Protein AF-A0A0H2S2Y2-F1 (afdb_monomer)

Radius of gyration: 30.61 Å; Cα contacts (8 Å, |Δi|>4): 55; chains: 1; bounding box: 82×31×84 Å

pLDDT: mean 80.66, std 17.85, range [40.97, 98.0]

Solvent-accessible surface area (backbone atoms only — not comparable to full-atom values): 7021 Å² total; per-residue (Å²): 139,87,83,83,83,81,82,78,77,80,80,86,74,79,80,73,78,79,81,69,74,90,51,72,77,75,50,57,60,69,58,49,40,52,58,51,30,70,28,67,33,68,67,57,39,52,51,50,37,71,71,38,70,56,42,36,55,33,41,70,78,44,41,71,63,34,53,50,42,14,48,52,47,34,50,50,54,52,49,52,52,52,50,54,53,51,52,51,53,53,50,53,54,49,52,41,64,75,65,70,56,88,70,54,69,67,59,56,53,51,63,67,64,74,77,118

Secondary structure (DSSP, 8-state):
-----------------------GGGS-HHHHHHHHHT-SSHHHHHHHHHH-HHHHHHHHHHHHHHHHHHHHHHHHHHHHHHHHHHHHHHHHHHHHHHTT----HHHHHHHHHS--

Mean predicted aligned error: 14.03 Å

Organism: NCBI:txid27342

Sequence (116 aa):
MSTQTGSKKLSTYEHLPMLTTPTFEGLPIDIRDLVLRLLPNYDSLKAAVLSCKAFHEAYKSRRRSIEMEVFCTQMGSYLQFHMRRTSLMREQLRSLRETGRDVETSDLLRMMSWSI

Structure (mmCIF, N/CA/C/O backbone):
data_AF-A0A0H2S2Y2-F1
#
_entry.id   AF-A0A0H2S2Y2-F1
#
loop_
_atom_site.group_PDB
_atom_site.id
_atom_site.type_symbol
_atom_site.label_atom_id
_atom_site.label_alt_id
_atom_site.label_comp_id
_atom_site.label_asym_id
_atom_site.label_entity_id
_atom_site.label_seq_id
_atom_site.pdbx_PDB_ins_code
_atom_site.Cartn_x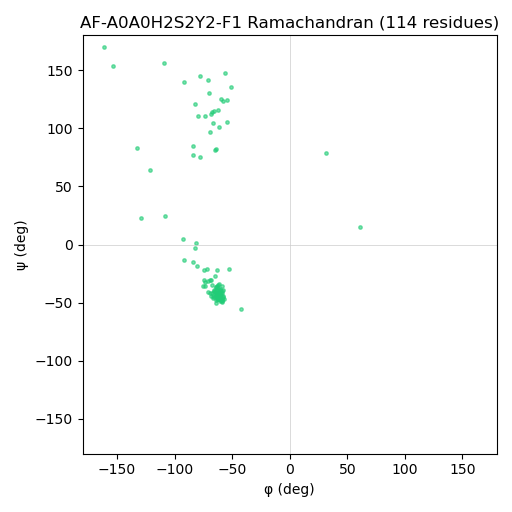
_atom_site.Cartn_y
_atom_site.Cartn_z
_atom_site.occupancy
_atom_site.B_iso_or_equiv
_atom_site.auth_seq_id
_atom_site.auth_comp_id
_atom_site.auth_asym_id
_atom_site.auth_atom_id
_atom_site.pdbx_PDB_model_num
ATOM 1 N N . MET A 1 1 ? -63.974 -15.522 43.155 1.00 40.97 1 MET A N 1
ATOM 2 C CA . MET A 1 1 ? -63.316 -16.549 42.321 1.00 40.97 1 MET A CA 1
ATOM 3 C C . MET A 1 1 ? -63.232 -16.011 40.908 1.00 40.97 1 MET A C 1
ATOM 5 O O . MET A 1 1 ? -64.252 -15.613 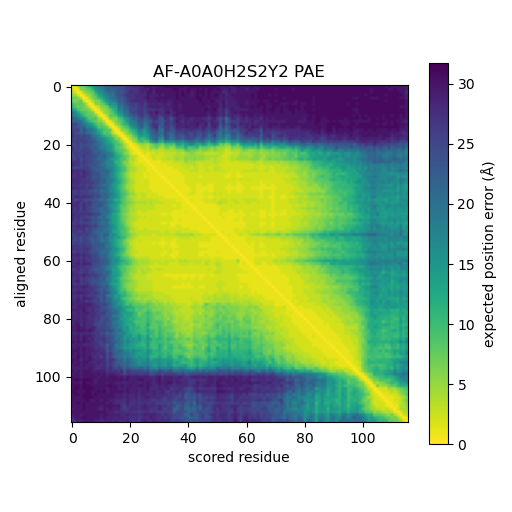40.365 1.00 40.97 1 MET A O 1
ATOM 9 N N . SER A 1 2 ? -62.011 -15.897 40.393 1.00 42.03 2 SER A N 1
ATOM 10 C CA . SER A 1 2 ? -61.672 -15.276 39.112 1.00 42.03 2 SER A CA 1
ATOM 11 C C . SER A 1 2 ? -61.659 -16.307 37.988 1.00 42.03 2 SER A C 1
ATOM 13 O O . SER A 1 2 ? -61.090 -17.381 38.163 1.00 42.03 2 SER A O 1
ATOM 15 N N . THR A 1 3 ? -62.173 -15.951 36.813 1.00 42.75 3 THR A N 1
ATOM 16 C CA . THR A 1 3 ? -61.912 -16.667 35.556 1.00 42.75 3 THR A CA 1
ATOM 17 C C . THR A 1 3 ? -61.560 -15.656 34.465 1.00 42.75 3 THR A C 1
ATOM 19 O O . THR A 1 3 ? -62.396 -15.230 33.677 1.00 42.75 3 THR A O 1
ATOM 22 N N . GLN A 1 4 ? -60.287 -15.247 34.427 1.00 45.88 4 GLN A N 1
ATOM 23 C CA . GLN A 1 4 ? -59.696 -14.631 33.237 1.00 45.88 4 GLN A CA 1
ATOM 24 C C . GLN A 1 4 ? -59.322 -15.749 32.261 1.00 45.88 4 GLN A C 1
ATOM 26 O O . GLN A 1 4 ? -58.403 -16.530 32.507 1.00 45.88 4 GLN A O 1
ATOM 31 N N . THR A 1 5 ? -60.046 -15.834 31.149 1.00 47.91 5 THR A N 1
ATOM 32 C CA . THR A 1 5 ? -59.674 -16.655 29.998 1.00 47.91 5 THR A CA 1
ATOM 33 C C . THR A 1 5 ? -58.438 -16.056 29.341 1.00 47.91 5 THR A C 1
ATOM 35 O O . THR A 1 5 ? -58.472 -14.952 28.795 1.00 47.91 5 THR A O 1
ATOM 38 N N . GLY A 1 6 ? -57.332 -16.788 29.431 1.00 50.62 6 GLY A N 1
ATOM 39 C CA . GLY A 1 6 ? -56.066 -16.431 28.819 1.00 50.62 6 GLY A CA 1
ATOM 40 C C . GLY A 1 6 ? -56.134 -16.491 27.297 1.00 50.62 6 GLY A C 1
ATOM 41 O O . GLY A 1 6 ? -56.199 -17.570 26.715 1.00 50.62 6 GLY A O 1
ATOM 42 N N . SER A 1 7 ? -56.005 -15.334 26.656 1.00 48.16 7 SER A N 1
ATOM 43 C CA . SER A 1 7 ? -55.567 -15.242 25.264 1.00 48.16 7 SER A CA 1
ATOM 44 C C . SER A 1 7 ? -54.042 -15.262 25.234 1.00 48.16 7 SER A C 1
ATOM 46 O O . SER A 1 7 ? -53.382 -14.224 25.213 1.00 48.16 7 SER A O 1
ATOM 48 N N . LYS A 1 8 ? -53.469 -16.469 25.256 1.00 50.84 8 LYS A N 1
ATOM 49 C CA . LYS A 1 8 ? -52.061 -16.689 24.912 1.00 50.84 8 LYS A CA 1
ATOM 50 C C . LYS A 1 8 ? -51.903 -16.442 23.410 1.00 50.84 8 LYS A C 1
ATOM 52 O O . LYS A 1 8 ? -52.172 -17.326 22.603 1.00 50.84 8 LYS A O 1
ATOM 57 N N . LYS A 1 9 ? -51.476 -15.237 23.024 1.00 52.97 9 LYS A N 1
ATOM 58 C CA . LYS A 1 9 ? -50.905 -15.016 21.691 1.00 52.97 9 LYS A CA 1
ATOM 59 C C . LYS A 1 9 ? -49.590 -15.794 21.624 1.00 52.97 9 LYS A C 1
ATOM 61 O O . LYS A 1 9 ? -48.603 -15.381 22.226 1.00 52.97 9 LYS A O 1
ATOM 66 N N . LEU A 1 10 ? -49.597 -16.931 20.925 1.00 49.75 10 LEU A N 1
ATOM 67 C CA . LEU A 1 10 ? -48.379 -17.599 20.471 1.00 49.75 10 LEU A CA 1
ATOM 68 C C . LEU A 1 10 ? -47.636 -16.638 19.534 1.00 49.75 10 LEU A C 1
ATOM 70 O O . LEU A 1 10 ? -48.005 -16.470 18.375 1.00 49.75 10 LEU A O 1
ATOM 74 N N . SER A 1 11 ? -46.605 -15.982 20.059 1.00 45.66 11 SER A N 1
ATOM 75 C CA . SER A 1 11 ? -45.593 -15.293 19.263 1.00 45.66 11 SER A CA 1
ATOM 76 C C . SER A 1 11 ? -44.547 -16.322 18.845 1.00 45.66 11 SER A C 1
ATOM 78 O O . SER A 1 11 ? -43.473 -16.406 19.435 1.00 45.66 11 SER A O 1
ATOM 80 N N . THR A 1 12 ? -44.885 -17.142 17.852 1.00 55.88 12 THR A N 1
ATOM 81 C CA . THR A 1 12 ? -43.946 -18.060 17.199 1.00 55.88 12 THR A CA 1
ATOM 82 C C . THR A 1 12 ? -43.076 -17.263 16.228 1.00 55.88 12 THR A C 1
ATOM 84 O O . THR A 1 12 ? -43.277 -17.289 15.021 1.00 55.88 12 THR A O 1
ATOM 87 N N . TYR A 1 13 ? -42.120 -16.520 16.777 1.00 55.88 13 TYR A N 1
ATOM 88 C CA . TYR A 1 13 ? -40.950 -16.035 16.046 1.00 55.88 13 TYR A CA 1
ATOM 89 C C . TYR A 1 13 ? -39.715 -16.581 16.762 1.00 55.88 13 TYR A C 1
ATOM 91 O O . TYR A 1 13 ? -38.933 -15.855 17.369 1.00 55.88 13 TYR A O 1
ATOM 99 N N . GLU A 1 14 ? -39.608 -17.907 16.751 1.00 53.34 14 GLU A N 1
ATOM 100 C CA . GLU A 1 14 ? -38.396 -18.633 17.110 1.00 53.34 14 GLU A CA 1
ATOM 101 C C . GLU A 1 14 ? -37.289 -18.247 16.117 1.00 53.34 14 GLU A C 1
ATOM 103 O O . GLU A 1 14 ? -37.404 -18.482 14.915 1.00 53.34 14 GLU A O 1
ATOM 108 N N . HIS A 1 15 ? -36.251 -17.598 16.644 1.00 58.34 15 HIS A N 1
ATOM 109 C CA . HIS A 1 15 ? -34.855 -17.675 16.214 1.00 58.34 15 HIS A CA 1
ATOM 110 C C . HIS A 1 15 ? -34.581 -17.937 14.721 1.00 58.34 15 HIS A C 1
ATOM 112 O O . HIS A 1 15 ? -34.116 -19.005 14.328 1.00 58.34 15 HIS A O 1
ATOM 118 N N . LEU A 1 16 ? -34.709 -16.899 13.894 1.00 57.78 16 LEU A N 1
ATOM 119 C CA . LEU A 1 16 ? -33.825 -16.798 12.733 1.00 57.78 16 LEU A CA 1
ATOM 120 C C . LEU A 1 16 ? -32.414 -16.479 13.257 1.00 57.78 16 LEU A C 1
ATOM 122 O O . LEU A 1 16 ? -32.285 -15.568 14.084 1.00 57.78 16 LEU A O 1
ATOM 126 N N . PRO A 1 17 ? -31.352 -17.194 12.838 1.00 59.69 17 PRO A N 1
ATOM 127 C CA . PRO A 1 17 ? -29.999 -16.804 13.201 1.00 59.69 17 PRO A CA 1
ATOM 128 C C . PRO A 1 17 ? -29.789 -15.380 12.688 1.00 59.69 17 PRO A C 1
ATOM 130 O O . PRO A 1 17 ? -29.990 -15.112 11.502 1.00 59.69 17 PRO A O 1
ATOM 133 N N . MET A 1 18 ? -29.434 -14.452 13.584 1.00 64.00 18 MET A N 1
ATOM 134 C CA . MET A 1 18 ? -28.958 -13.137 13.168 1.00 64.00 18 MET A CA 1
ATOM 135 C C . MET A 1 18 ? -27.787 -13.383 12.221 1.00 64.00 18 MET A C 1
ATOM 137 O O . MET A 1 18 ? -26.707 -13.777 12.657 1.00 64.00 18 MET A O 1
ATOM 141 N N . LEU A 1 19 ? -28.018 -13.179 10.925 1.00 59.19 19 LEU A N 1
ATOM 142 C CA . LEU A 1 19 ? -26.974 -13.018 9.926 1.00 59.19 19 LEU A CA 1
ATOM 143 C C . LEU A 1 19 ? -26.231 -11.739 10.301 1.00 59.19 19 LEU A C 1
ATOM 145 O O . LEU A 1 19 ? -26.538 -10.648 9.824 1.00 59.19 19 LEU A O 1
ATOM 149 N N . THR A 1 20 ? -25.303 -11.858 11.244 1.00 73.38 20 THR A N 1
ATOM 150 C CA . THR A 1 20 ? -24.362 -10.795 11.535 1.00 73.38 20 THR A CA 1
ATOM 151 C C . THR A 1 20 ? -23.503 -10.656 10.291 1.00 73.38 20 THR A C 1
ATOM 153 O O . THR A 1 20 ? -22.802 -11.580 9.877 1.00 73.38 20 THR A O 1
ATOM 156 N N . THR A 1 21 ? -23.617 -9.509 9.629 1.00 78.75 21 THR A N 1
ATOM 157 C CA . THR A 1 21 ? -22.715 -9.165 8.535 1.00 78.75 21 THR A CA 1
ATOM 158 C C . THR A 1 21 ? -21.287 -9.267 9.064 1.00 78.75 21 THR A C 1
ATOM 160 O O . THR A 1 21 ? -21.001 -8.638 10.088 1.00 78.75 21 THR A O 1
ATOM 163 N N . PRO A 1 22 ? -20.403 -10.057 8.432 1.00 81.75 22 PRO A N 1
ATOM 164 C CA . PRO A 1 22 ? -19.033 -10.194 8.898 1.00 81.75 22 PRO A CA 1
ATOM 165 C C . PRO A 1 22 ? -18.366 -8.818 8.890 1.00 81.75 22 PRO A C 1
ATOM 167 O O . PRO A 1 22 ? -18.377 -8.119 7.876 1.00 81.75 22 PRO A O 1
ATOM 170 N N . THR A 1 23 ? -17.817 -8.418 10.034 1.00 88.75 23 THR A N 1
ATOM 171 C CA . THR A 1 23 ? -17.141 -7.129 10.203 1.00 88.75 23 THR A CA 1
ATOM 172 C C . THR A 1 23 ? -15.639 -7.322 10.359 1.00 88.75 23 THR A C 1
ATOM 174 O O . THR A 1 23 ? -15.163 -8.374 10.798 1.00 88.75 23 THR A O 1
ATOM 177 N N . PHE A 1 24 ? -14.864 -6.285 10.039 1.00 89.94 24 PHE A N 1
ATOM 178 C CA . PHE A 1 24 ? -13.416 -6.313 10.241 1.00 89.94 24 PHE A CA 1
ATOM 179 C C . PHE A 1 24 ? -13.053 -6.407 11.730 1.00 89.94 24 PHE A C 1
ATOM 181 O O . PHE A 1 24 ? -12.033 -7.001 12.073 1.00 89.94 24 PHE A O 1
ATOM 188 N N . GLU A 1 25 ? -13.910 -5.908 12.624 1.00 91.31 25 GLU A N 1
ATOM 189 C CA . GLU A 1 25 ? -13.799 -6.011 14.083 1.00 91.31 25 GLU A CA 1
ATOM 190 C C . GLU A 1 25 ? -13.864 -7.457 14.600 1.00 91.31 25 GLU A C 1
ATOM 192 O O . GLU A 1 25 ? -13.360 -7.723 15.693 1.00 91.31 25 GLU A O 1
ATOM 197 N N . GLY A 1 26 ? -14.434 -8.385 13.826 1.00 89.19 26 GLY A N 1
ATOM 198 C CA . GLY A 1 26 ? -14.443 -9.814 14.145 1.00 89.19 26 GLY A CA 1
ATOM 199 C C . GLY A 1 26 ? -13.175 -10.560 13.718 1.00 89.19 26 GLY A C 1
ATOM 200 O O . GLY A 1 26 ? -12.940 -11.673 14.181 1.00 89.19 26 GLY A O 1
ATOM 2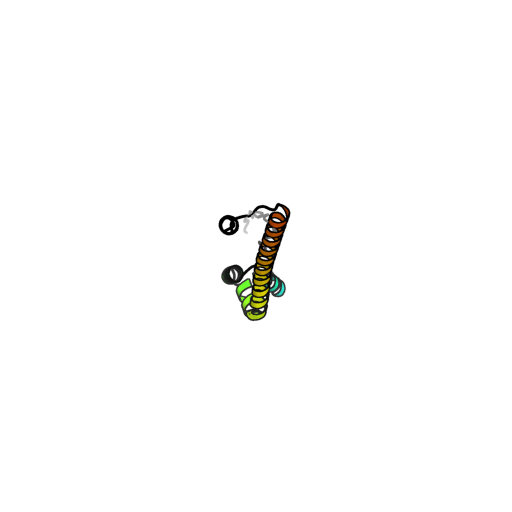01 N N . LEU A 1 27 ? -12.336 -9.972 12.856 1.00 92.19 27 LEU A N 1
ATOM 202 C CA . LEU A 1 27 ? -11.137 -10.646 12.347 1.00 92.19 27 LEU A CA 1
ATOM 203 C C . LEU A 1 27 ? -9.997 -10.645 13.376 1.00 92.19 27 LEU A C 1
ATOM 205 O O . LEU A 1 27 ? -9.815 -9.633 14.054 1.00 92.19 27 LEU A O 1
ATOM 209 N N . PRO A 1 28 ? -9.165 -11.698 13.451 1.00 94.06 28 PRO A N 1
ATOM 210 C CA . PRO A 1 28 ? -7.929 -11.668 14.229 1.00 94.06 28 PRO A CA 1
ATOM 211 C C . PRO A 1 28 ? -7.011 -10.521 13.793 1.00 94.06 28 PRO A C 1
ATOM 213 O O . PRO A 1 28 ? -6.964 -10.161 12.613 1.00 94.06 28 PRO A O 1
ATOM 216 N N . ILE A 1 29 ? -6.248 -9.965 14.737 1.00 92.94 29 ILE A N 1
ATOM 217 C CA . ILE A 1 29 ? -5.369 -8.818 14.468 1.00 92.94 29 ILE A CA 1
ATOM 218 C C . ILE A 1 29 ? -4.339 -9.115 13.370 1.00 92.94 29 ILE A C 1
ATOM 220 O O . ILE A 1 29 ? -4.072 -8.247 12.545 1.00 92.94 29 ILE A O 1
ATOM 224 N N . ASP A 1 30 ? -3.837 -10.349 13.299 1.00 93.56 30 ASP A N 1
ATOM 225 C CA . ASP A 1 30 ? -2.848 -10.759 12.298 1.00 93.56 30 ASP A CA 1
ATOM 226 C C . ASP A 1 30 ? -3.435 -10.796 10.879 1.00 93.56 30 ASP A C 1
ATOM 228 O O . ASP A 1 30 ? -2.745 -10.484 9.913 1.00 93.56 30 ASP A O 1
ATOM 232 N N . ILE A 1 31 ? -4.733 -11.093 10.742 1.00 95.38 31 ILE A N 1
ATOM 233 C CA . ILE A 1 31 ? -5.426 -11.031 9.448 1.00 95.38 31 ILE A CA 1
ATOM 234 C C . ILE A 1 31 ? -5.603 -9.577 9.014 1.00 95.38 31 ILE A C 1
ATOM 236 O O . ILE A 1 31 ? -5.386 -9.248 7.852 1.00 95.38 31 ILE A O 1
ATOM 240 N N . ARG A 1 32 ? -5.953 -8.681 9.945 1.00 95.62 32 ARG A N 1
ATOM 241 C CA . ARG A 1 32 ? -6.056 -7.242 9.648 1.00 95.62 32 ARG A CA 1
ATOM 242 C C . ARG A 1 32 ? -4.705 -6.655 9.242 1.00 95.62 32 ARG A C 1
ATOM 244 O O . ARG A 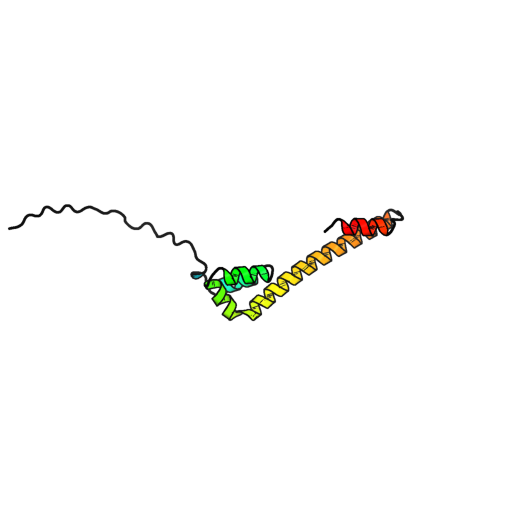1 32 ? -4.644 -5.876 8.300 1.00 95.62 32 ARG A O 1
ATOM 251 N N . ASP A 1 33 ? -3.640 -7.043 9.937 1.00 95.44 33 ASP A N 1
ATOM 252 C CA . ASP A 1 33 ? -2.262 -6.662 9.619 1.00 95.44 33 ASP A CA 1
ATOM 253 C C . ASP A 1 33 ? -1.853 -7.146 8.221 1.00 95.44 33 ASP A C 1
ATOM 255 O O . ASP A 1 33 ? -1.365 -6.353 7.417 1.00 95.44 33 ASP A O 1
ATOM 259 N N . LEU A 1 34 ? -2.144 -8.409 7.891 1.00 95.94 34 LEU A N 1
ATOM 260 C CA . LEU A 1 34 ? -1.902 -8.954 6.555 1.00 95.94 34 LEU A CA 1
ATOM 261 C C . LEU A 1 34 ? -2.645 -8.163 5.470 1.00 95.94 34 LEU A C 1
ATOM 263 O O . LEU A 1 34 ? -2.051 -7.816 4.453 1.00 95.94 34 LEU A O 1
ATOM 267 N N . VAL A 1 35 ? -3.920 -7.827 5.693 1.00 96.00 35 VAL A N 1
ATOM 268 C CA . VAL A 1 35 ? -4.700 -7.011 4.747 1.00 96.00 35 VAL A CA 1
ATOM 269 C C . VAL A 1 35 ? -4.033 -5.655 4.507 1.00 96.00 35 VAL A C 1
ATOM 271 O O . VAL A 1 35 ? -3.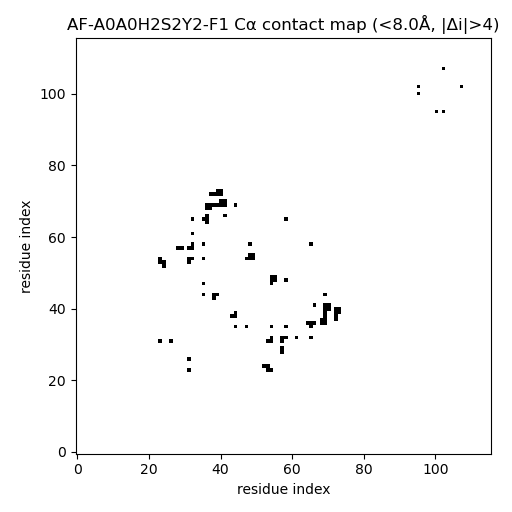921 -5.236 3.359 1.00 96.00 35 VAL A O 1
ATOM 274 N N . LEU A 1 36 ? -3.556 -4.984 5.560 1.00 97.19 36 LEU A N 1
ATOM 275 C CA . LEU A 1 36 ? -2.907 -3.675 5.438 1.00 97.19 36 LEU A CA 1
ATOM 276 C C . LEU A 1 36 ? -1.563 -3.739 4.701 1.00 97.19 36 LEU A C 1
ATOM 278 O O . LEU A 1 36 ? -1.231 -2.813 3.962 1.00 97.19 36 LEU A O 1
ATOM 282 N N . ARG A 1 37 ? -0.802 -4.821 4.880 1.00 96.69 37 ARG A N 1
ATOM 283 C CA . ARG A 1 37 ? 0.490 -5.045 4.210 1.00 96.69 37 ARG A CA 1
ATOM 284 C C . ARG A 1 37 ? 0.369 -5.294 2.709 1.00 96.69 37 ARG A C 1
ATOM 286 O O . ARG A 1 37 ? 1.262 -4.923 1.957 1.00 96.69 37 ARG A O 1
ATOM 293 N N . LEU A 1 38 ? -0.739 -5.892 2.276 1.00 95.62 38 LEU A N 1
ATOM 294 C CA . LEU A 1 38 ? -0.998 -6.222 0.870 1.00 95.62 38 LEU A CA 1
ATOM 295 C C . LEU A 1 38 ? -1.518 -5.034 0.045 1.00 95.62 38 LEU A C 1
ATOM 297 O O . LEU A 1 38 ? -1.817 -5.190 -1.140 1.00 95.62 38 LEU A O 1
ATOM 301 N N . LEU A 1 39 ? -1.658 -3.851 0.648 1.00 96.50 39 LEU A N 1
ATOM 302 C CA . LEU A 1 39 ? -2.147 -2.676 -0.061 1.00 96.50 39 LEU A CA 1
ATOM 303 C C . LEU A 1 39 ? -1.105 -2.161 -1.068 1.00 96.50 39 LEU A C 1
ATOM 305 O O . LEU A 1 39 ? 0.092 -2.147 -0.782 1.00 96.50 39 LEU A O 1
ATOM 309 N N . PRO A 1 40 ? -1.545 -1.706 -2.255 1.00 93.81 40 PRO A N 1
ATOM 310 C CA . PRO A 1 40 ? -0.642 -1.464 -3.382 1.00 93.81 40 PRO A CA 1
ATOM 311 C C . PRO A 1 40 ? 0.219 -0.204 -3.230 1.00 93.81 40 PRO A C 1
ATOM 313 O O . PRO A 1 40 ? 1.228 -0.055 -3.919 1.00 93.81 40 PRO A O 1
ATOM 316 N N . ASN A 1 41 ? -0.208 0.744 -2.397 1.00 94.81 41 ASN A N 1
ATOM 317 C CA . ASN A 1 41 ? 0.455 2.028 -2.215 1.00 94.81 41 ASN A CA 1
ATOM 318 C C . ASN A 1 41 ? 0.034 2.696 -0.902 1.00 94.81 41 ASN A C 1
ATOM 320 O O . ASN A 1 41 ? -0.924 2.290 -0.234 1.00 94.81 41 ASN A O 1
ATOM 324 N N . TYR A 1 42 ? 0.757 3.761 -0.563 1.00 95.06 42 TYR A N 1
ATOM 325 C CA . TYR A 1 42 ? 0.544 4.513 0.667 1.00 95.06 42 TYR A CA 1
ATOM 326 C C . TYR A 1 42 ? -0.844 5.170 0.759 1.00 95.06 42 TYR A C 1
ATOM 328 O O . TYR A 1 42 ? -1.429 5.221 1.840 1.00 95.06 42 TYR A O 1
ATOM 336 N N . ASP A 1 43 ? -1.410 5.627 -0.361 1.00 96.06 43 ASP A N 1
ATOM 337 C CA . ASP A 1 43 ? -2.731 6.268 -0.370 1.00 96.06 43 ASP A CA 1
ATOM 338 C C . ASP A 1 43 ? -3.845 5.277 -0.021 1.00 96.06 43 ASP A C 1
ATOM 340 O O . ASP A 1 43 ? -4.720 5.576 0.795 1.00 96.06 43 ASP A O 1
ATOM 344 N N . SER A 1 44 ? -3.763 4.061 -0.566 1.00 97.31 44 SER A N 1
ATOM 345 C CA . SER A 1 44 ? -4.682 2.963 -0.247 1.00 97.31 44 SER A CA 1
ATOM 346 C C . SER A 1 44 ? -4.565 2.557 1.220 1.00 97.31 44 SER A C 1
ATOM 348 O O . SER A 1 44 ? -5.580 2.359 1.887 1.00 97.31 44 SER A O 1
ATOM 350 N N . LEU A 1 45 ? -3.335 2.497 1.746 1.00 97.81 45 LEU A N 1
ATOM 351 C CA . LEU A 1 45 ? -3.080 2.257 3.167 1.00 97.81 45 LEU A CA 1
ATOM 352 C C . LEU A 1 45 ? -3.738 3.321 4.043 1.00 97.81 45 LEU A C 1
ATOM 354 O O . LEU A 1 45 ? -4.473 2.990 4.974 1.00 97.81 45 LEU A O 1
ATOM 358 N N . LYS A 1 46 ? -3.532 4.598 3.724 1.00 97.62 46 LYS A N 1
ATOM 359 C CA . LYS A 1 46 ? -4.125 5.708 4.471 1.00 97.62 46 LYS A CA 1
ATOM 360 C C . LYS A 1 46 ? -5.653 5.650 4.439 1.00 97.62 46 LYS A C 1
ATOM 362 O O . LYS A 1 46 ? -6.281 5.797 5.485 1.00 97.62 46 LYS A O 1
ATOM 367 N N . ALA A 1 47 ? -6.249 5.397 3.275 1.00 98.00 47 ALA A N 1
ATOM 368 C CA . ALA A 1 47 ? -7.695 5.252 3.139 1.00 98.00 47 ALA A CA 1
ATOM 369 C C . ALA A 1 47 ? -8.239 4.086 3.986 1.00 98.00 47 ALA A C 1
ATOM 371 O O . ALA A 1 47 ? -9.194 4.275 4.739 1.00 98.00 47 ALA A O 1
ATOM 372 N N . ALA A 1 48 ? -7.598 2.913 3.940 1.00 96.81 48 ALA A N 1
ATOM 373 C CA . ALA A 1 48 ? -7.997 1.749 4.731 1.00 96.81 48 ALA A CA 1
ATOM 374 C C . ALA A 1 48 ? -7.920 2.027 6.242 1.00 96.81 48 ALA A C 1
ATOM 376 O O . ALA A 1 48 ? -8.874 1.759 6.973 1.00 96.81 48 ALA A O 1
ATOM 377 N N . VAL A 1 49 ? -6.829 2.642 6.704 1.00 97.25 49 VAL A N 1
ATOM 378 C CA . VAL A 1 49 ? -6.621 3.003 8.118 1.00 97.25 49 VAL A CA 1
ATOM 379 C C . VAL A 1 49 ? -7.656 4.013 8.616 1.00 97.25 49 VAL A C 1
ATOM 381 O O . VAL A 1 49 ? -8.069 3.941 9.772 1.00 97.25 49 VAL A O 1
ATOM 384 N N . LEU A 1 50 ? -8.083 4.945 7.761 1.00 97.50 50 LEU A N 1
ATOM 385 C CA . LEU A 1 50 ? -9.106 5.940 8.096 1.00 97.50 50 LEU A CA 1
ATOM 386 C C . LEU A 1 50 ? -10.538 5.394 7.9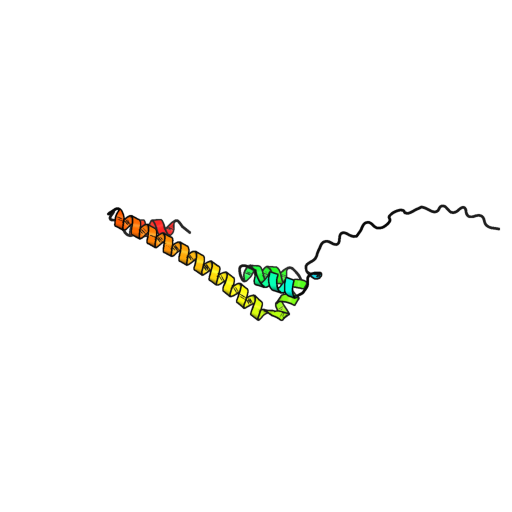88 1.00 97.50 50 LEU A C 1
ATOM 388 O O . LEU A 1 50 ? -11.449 5.981 8.566 1.00 97.50 50 LEU A O 1
ATOM 392 N N . SER A 1 51 ? -10.745 4.287 7.271 1.00 95.56 51 SER A N 1
ATOM 393 C CA . SER A 1 51 ? -12.081 3.739 7.015 1.00 95.56 51 SER A CA 1
ATOM 394 C C . SER A 1 51 ? -12.719 3.060 8.229 1.00 95.56 51 SER A C 1
ATOM 396 O O . SER A 1 51 ? -13.941 3.094 8.367 1.00 95.56 51 SER A O 1
ATOM 398 N N . CYS A 1 52 ? -11.930 2.438 9.116 1.00 93.75 52 CYS A N 1
ATOM 399 C CA . CYS A 1 52 ? -12.471 1.746 10.284 1.00 93.75 52 CYS A CA 1
ATOM 400 C C . CYS A 1 52 ? -11.488 1.670 11.460 1.00 93.75 52 CYS A C 1
ATOM 402 O O . CYS A 1 52 ? -10.262 1.647 11.310 1.00 93.75 52 CYS A O 1
ATOM 404 N N . LYS A 1 53 ? -12.051 1.564 12.669 1.00 95.44 53 LYS A N 1
ATOM 405 C CA . LYS A 1 53 ? -11.276 1.474 13.913 1.00 95.44 53 LYS A CA 1
ATOM 406 C C . LYS A 1 53 ? -10.435 0.196 13.971 1.00 95.44 53 LYS A C 1
ATOM 408 O O . LYS A 1 53 ? -9.310 0.228 14.464 1.00 95.44 53 LYS A O 1
ATOM 413 N N . ALA A 1 54 ? -10.953 -0.918 13.450 1.00 95.50 54 ALA A N 1
ATOM 414 C CA . ALA A 1 54 ? -10.254 -2.200 13.439 1.00 95.50 54 ALA A CA 1
ATOM 415 C C . ALA A 1 54 ? -8.905 -2.136 12.701 1.00 95.50 54 ALA A C 1
ATOM 417 O O . ALA A 1 54 ? -7.917 -2.685 13.197 1.00 95.50 54 ALA A O 1
ATOM 418 N N . PHE A 1 55 ? -8.854 -1.448 11.557 1.00 96.62 55 PHE A N 1
ATOM 419 C CA . PHE A 1 55 ? -7.615 -1.222 10.814 1.00 96.62 55 PHE A CA 1
ATOM 420 C C . PHE A 1 55 ? -6.727 -0.169 11.462 1.00 96.62 55 PHE A C 1
ATOM 422 O O . PHE A 1 55 ? -5.512 -0.350 11.472 1.00 96.62 55 PHE A O 1
ATOM 429 N N . HIS A 1 56 ? -7.300 0.874 12.063 1.00 97.25 56 HIS A N 1
ATOM 430 C CA . HIS A 1 56 ? -6.514 1.851 12.811 1.00 97.25 56 HIS A CA 1
ATOM 431 C C . HIS A 1 56 ? -5.698 1.209 13.945 1.00 97.25 56 HIS A C 1
ATOM 433 O O . HIS A 1 56 ? -4.498 1.462 14.060 1.00 97.25 56 HIS A O 1
ATOM 439 N N . GLU A 1 57 ? -6.315 0.343 14.753 1.00 96.00 57 GLU A N 1
ATOM 440 C CA . GLU A 1 57 ? -5.627 -0.338 15.861 1.00 96.00 57 GLU A CA 1
ATOM 441 C C . GLU A 1 57 ? -4.555 -1.320 15.363 1.00 96.00 57 GLU A C 1
ATOM 443 O O . GLU A 1 57 ? -3.424 -1.315 15.859 1.00 96.00 57 GLU A O 1
ATOM 448 N N . ALA A 1 58 ? -4.873 -2.120 14.337 1.00 96.06 58 ALA A N 1
ATOM 449 C CA . ALA A 1 58 ? -3.903 -3.027 13.721 1.00 96.06 58 ALA A CA 1
ATOM 450 C C . ALA A 1 58 ? -2.695 -2.247 13.173 1.00 96.06 58 ALA A C 1
ATOM 452 O O . ALA A 1 58 ? -1.548 -2.562 13.501 1.00 96.06 58 ALA A O 1
ATOM 453 N N . TYR A 1 59 ? -2.957 -1.161 12.442 1.00 97.12 59 TYR A N 1
ATOM 454 C CA . TYR A 1 59 ? -1.934 -0.270 11.907 1.00 97.12 59 TYR A CA 1
ATOM 455 C C . TYR A 1 59 ? -1.059 0.338 12.999 1.00 97.12 59 TYR A C 1
ATOM 457 O O . TYR A 1 59 ? 0.166 0.290 12.908 1.00 97.12 59 TYR A O 1
ATOM 465 N N . LYS A 1 60 ? -1.664 0.874 14.063 1.00 96.56 60 LYS A N 1
ATOM 466 C CA . LYS A 1 60 ? -0.934 1.507 15.167 1.00 96.56 60 LYS A CA 1
ATOM 467 C C . LYS A 1 60 ? 0.064 0.547 15.818 1.00 96.56 60 LYS A C 1
ATOM 469 O O . LYS A 1 60 ? 1.176 0.961 16.136 1.00 96.56 60 LYS A O 1
ATOM 474 N N . SER A 1 61 ? -0.307 -0.725 15.975 1.00 93.88 61 SER A N 1
ATOM 475 C CA . SER A 1 61 ? 0.544 -1.737 16.615 1.00 93.88 61 SER A CA 1
ATOM 476 C C . SER A 1 61 ? 1.765 -2.157 15.782 1.00 93.88 61 SER A C 1
ATOM 478 O O . SER A 1 61 ? 2.811 -2.473 16.346 1.00 93.88 61 SER A O 1
ATOM 480 N N . ARG A 1 62 ? 1.661 -2.142 14.444 1.00 94.25 62 ARG A N 1
ATOM 481 C CA . ARG A 1 62 ? 2.680 -2.685 13.520 1.00 94.25 62 ARG A CA 1
ATOM 482 C C . ARG A 1 62 ? 3.091 -1.705 12.415 1.00 94.25 62 ARG A C 1
ATOM 484 O O . ARG A 1 62 ? 3.636 -2.110 11.388 1.00 94.25 62 ARG A O 1
ATOM 491 N N . ARG A 1 63 ? 2.892 -0.404 12.649 1.00 96.06 63 ARG A N 1
ATOM 492 C CA . ARG A 1 63 ? 3.036 0.686 11.669 1.00 96.06 63 ARG A CA 1
ATOM 493 C C . ARG A 1 63 ? 4.265 0.560 10.774 1.00 96.06 63 ARG A C 1
ATOM 495 O O . ARG A 1 63 ? 4.130 0.522 9.560 1.00 96.06 63 ARG A O 1
ATOM 502 N N . ARG A 1 64 ? 5.456 0.457 11.371 1.00 96.69 64 ARG A N 1
ATOM 503 C CA . ARG A 1 64 ? 6.723 0.431 10.623 1.00 96.69 64 ARG A CA 1
ATOM 504 C C . ARG A 1 64 ? 6.826 -0.774 9.684 1.00 96.69 64 ARG A C 1
ATOM 506 O O . ARG A 1 64 ? 7.364 -0.638 8.593 1.00 96.69 64 ARG A O 1
ATOM 513 N N . SER A 1 65 ? 6.327 -1.938 10.105 1.00 96.44 65 SER A N 1
ATOM 514 C CA . SER A 1 65 ? 6.336 -3.150 9.277 1.00 96.44 65 SER A CA 1
ATOM 515 C C . SER A 1 65 ? 5.390 -3.001 8.090 1.00 96.44 65 SER A C 1
ATOM 517 O O . SER A 1 65 ? 5.768 -3.311 6.966 1.00 96.44 65 SER A O 1
ATOM 519 N N . ILE A 1 66 ? 4.187 -2.481 8.341 1.00 97.12 66 ILE A N 1
ATOM 520 C CA . ILE A 1 66 ? 3.165 -2.258 7.315 1.00 97.12 66 ILE A CA 1
ATOM 521 C C . ILE A 1 66 ? 3.647 -1.221 6.294 1.00 97.12 66 ILE A C 1
ATOM 523 O O . ILE A 1 66 ? 3.617 -1.483 5.097 1.00 97.12 66 ILE A O 1
ATOM 527 N N . GLU A 1 67 ? 4.140 -0.066 6.755 1.00 97.12 67 GLU A N 1
ATOM 528 C CA . GLU A 1 67 ? 4.656 0.993 5.876 1.00 97.12 67 GLU A CA 1
ATOM 529 C C . GLU A 1 67 ? 5.818 0.485 5.004 1.00 97.12 67 GLU A C 1
ATOM 531 O O . GLU A 1 67 ? 5.875 0.807 3.818 1.00 97.12 67 GLU A O 1
ATOM 536 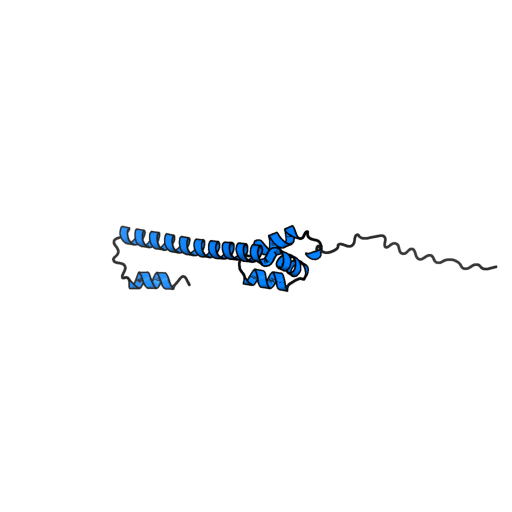N N . MET A 1 68 ? 6.716 -0.340 5.559 1.00 96.81 68 MET A N 1
ATOM 537 C CA . MET A 1 68 ? 7.835 -0.919 4.810 1.00 96.81 68 MET A CA 1
ATOM 538 C C . MET A 1 68 ? 7.368 -1.897 3.726 1.00 96.81 68 MET A C 1
ATOM 540 O O . MET A 1 68 ? 7.841 -1.822 2.594 1.00 96.81 68 MET A O 1
ATOM 544 N N . GLU A 1 69 ? 6.441 -2.804 4.038 1.00 96.62 69 GLU A N 1
ATOM 545 C CA . GLU A 1 69 ? 5.933 -3.763 3.046 1.00 96.62 69 GLU A CA 1
ATOM 546 C C . GLU A 1 69 ? 5.155 -3.077 1.919 1.00 96.62 69 GLU A C 1
ATOM 548 O O . GLU A 1 69 ? 5.367 -3.394 0.745 1.00 96.62 69 GLU A O 1
ATOM 553 N N . VAL A 1 70 ? 4.330 -2.081 2.249 1.00 96.56 70 VAL A N 1
ATOM 554 C CA . VAL A 1 70 ? 3.615 -1.280 1.245 1.00 96.56 70 VAL A CA 1
ATOM 555 C C . VAL A 1 70 ? 4.603 -0.506 0.369 1.00 96.56 70 VAL A C 1
ATOM 557 O O . VAL A 1 70 ? 4.457 -0.489 -0.854 1.00 96.56 70 VAL A O 1
ATOM 560 N N . PHE A 1 71 ? 5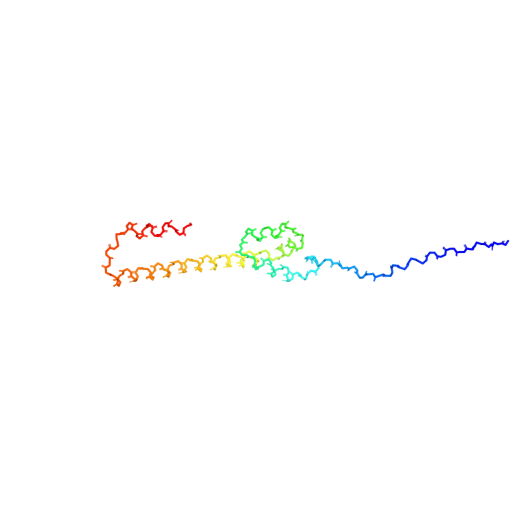.655 0.074 0.956 1.00 95.06 71 PHE A N 1
ATOM 561 C CA . PHE A 1 71 ? 6.715 0.739 0.194 1.00 95.06 71 PHE A CA 1
ATOM 562 C C . PHE A 1 71 ? 7.424 -0.226 -0.767 1.00 95.06 71 PHE A C 1
ATOM 564 O O . PHE A 1 71 ? 7.558 0.075 -1.954 1.00 95.06 71 PHE A O 1
ATOM 571 N N . CYS A 1 72 ? 7.830 -1.405 -0.290 1.00 94.06 72 CYS A N 1
AT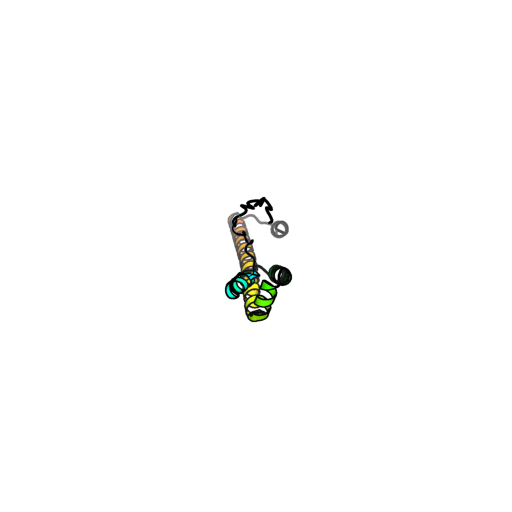OM 572 C CA . CYS A 1 72 ? 8.461 -2.430 -1.124 1.00 94.06 72 CYS A CA 1
ATOM 573 C C . CYS A 1 72 ? 7.543 -2.884 -2.269 1.00 94.06 72 CYS A C 1
ATOM 575 O O . CYS A 1 72 ? 8.000 -3.015 -3.405 1.00 94.06 72 CYS A O 1
ATOM 577 N N . THR A 1 73 ? 6.251 -3.065 -1.997 1.00 93.50 73 THR A N 1
ATOM 578 C CA . THR A 1 73 ? 5.242 -3.444 -3.002 1.00 93.50 73 THR A CA 1
ATOM 579 C C . THR A 1 73 ? 5.089 -2.368 -4.077 1.00 93.50 73 THR A C 1
ATOM 581 O O . THR A 1 73 ? 5.109 -2.660 -5.281 1.00 93.50 73 THR A O 1
ATOM 584 N N . GLN A 1 74 ? 5.010 -1.104 -3.657 1.00 93.44 74 GLN A N 1
ATOM 585 C CA . GLN A 1 74 ? 4.913 0.038 -4.559 1.00 93.44 74 GLN A CA 1
ATOM 586 C C . GLN A 1 74 ? 6.172 0.177 -5.430 1.00 93.44 74 GLN A C 1
ATOM 588 O O . GLN A 1 74 ? 6.072 0.358 -6.647 1.00 93.44 74 GLN A O 1
ATOM 593 N N . MET A 1 75 ? 7.361 0.032 -4.838 1.00 92.12 75 MET A N 1
ATOM 594 C CA . MET A 1 75 ? 8.634 0.072 -5.566 1.00 92.12 75 MET A CA 1
ATOM 595 C C . MET A 1 75 ? 8.795 -1.102 -6.530 1.00 92.12 75 MET A C 1
ATOM 597 O O . MET A 1 75 ? 9.250 -0.905 -7.656 1.00 92.12 75 MET A O 1
ATOM 601 N N . GLY A 1 76 ? 8.384 -2.308 -6.133 1.00 91.25 76 GLY A N 1
ATOM 602 C CA . GLY A 1 76 ? 8.401 -3.484 -7.003 1.00 91.25 76 GLY A CA 1
ATOM 603 C C . GLY A 1 76 ? 7.537 -3.283 -8.247 1.00 91.25 76 GLY A C 1
ATOM 604 O O . GLY A 1 76 ? 7.988 -3.539 -9.363 1.00 91.25 76 GLY A O 1
ATOM 605 N N . SER A 1 77 ? 6.333 -2.737 -8.069 1.00 88.69 77 SER A N 1
ATOM 606 C CA . SER A 1 77 ? 5.415 -2.429 -9.174 1.00 88.69 77 SER A CA 1
ATOM 607 C C . SER A 1 77 ? 5.993 -1.370 -10.121 1.00 88.69 77 SER A C 1
ATOM 609 O O . SER A 1 77 ? 5.966 -1.538 -11.342 1.00 88.69 77 SER A O 1
ATOM 611 N N . TYR A 1 78 ? 6.587 -0.309 -9.565 1.00 87.88 78 TYR A N 1
ATOM 612 C CA . TYR A 1 78 ? 7.272 0.725 -10.343 1.00 87.88 78 TYR A CA 1
ATOM 613 C C . TYR A 1 78 ? 8.442 0.141 -11.147 1.00 87.88 78 TYR A C 1
ATOM 615 O O . TYR A 1 78 ? 8.562 0.369 -12.352 1.00 87.88 78 TYR A O 1
ATOM 623 N N . LEU A 1 79 ? 9.276 -0.682 -10.509 1.00 90.56 79 LEU A N 1
ATOM 624 C CA . LEU A 1 79 ? 10.420 -1.309 -11.162 1.00 90.56 79 LEU A CA 1
ATOM 625 C C . LEU A 1 79 ? 9.987 -2.229 -12.311 1.00 90.56 79 LEU A C 1
ATOM 627 O O . LEU A 1 79 ? 10.569 -2.160 -13.394 1.00 90.56 79 LEU A O 1
ATOM 631 N N . GLN A 1 80 ? 8.944 -3.040 -12.114 1.00 90.56 80 GLN A N 1
ATOM 632 C CA . GLN A 1 80 ? 8.396 -3.904 -13.165 1.00 90.56 80 GLN A CA 1
ATOM 633 C C . GLN A 1 80 ? 7.898 -3.098 -14.370 1.00 90.56 80 GLN A C 1
ATOM 635 O O . GLN A 1 80 ? 8.192 -3.459 -15.514 1.00 90.56 80 GLN A O 1
ATOM 640 N N . PHE A 1 81 ? 7.202 -1.984 -14.129 1.00 89.31 81 PHE A N 1
ATOM 641 C CA . PHE A 1 81 ? 6.760 -1.081 -15.192 1.00 89.31 81 PHE A CA 1
ATOM 642 C C . PHE A 1 81 ? 7.949 -0.534 -15.998 1.00 89.31 81 PHE A C 1
ATOM 644 O O . PHE A 1 81 ? 7.970 -0.628 -17.229 1.00 89.31 81 PHE A O 1
ATOM 651 N N . HIS A 1 82 ? 8.985 -0.040 -15.314 1.00 87.12 82 HIS A N 1
ATOM 652 C CA . HIS A 1 82 ? 10.181 0.493 -15.969 1.00 87.12 82 HIS A CA 1
ATOM 653 C C . HIS A 1 82 ? 10.983 -0.568 -16.723 1.00 87.12 82 HIS A C 1
ATOM 655 O O . HIS A 1 82 ? 11.468 -0.299 -17.828 1.00 87.12 82 HIS A O 1
ATOM 661 N N . MET A 1 83 ? 11.104 -1.775 -16.170 1.00 91.00 83 MET A N 1
ATOM 662 C CA . MET A 1 83 ? 11.773 -2.889 -16.839 1.00 91.00 83 MET A CA 1
ATOM 663 C C . MET A 1 83 ? 11.041 -3.280 -18.121 1.00 91.00 83 MET A C 1
ATOM 665 O O . MET A 1 83 ? 11.685 -3.377 -19.165 1.00 91.00 83 MET A O 1
ATOM 669 N N . ARG A 1 84 ? 9.708 -3.415 -18.074 1.00 91.44 84 ARG A N 1
ATOM 670 C CA . ARG A 1 84 ? 8.888 -3.717 -19.258 1.00 91.44 84 ARG A CA 1
ATOM 671 C C . ARG A 1 84 ? 9.000 -2.624 -20.322 1.00 91.44 84 ARG A C 1
ATOM 673 O O . ARG A 1 84 ? 9.136 -2.924 -21.507 1.00 91.44 84 ARG A O 1
ATOM 680 N N . ARG A 1 85 ? 8.980 -1.352 -19.919 1.00 87.31 85 ARG A N 1
ATOM 681 C CA . ARG A 1 85 ? 9.173 -0.232 -20.851 1.00 87.31 85 ARG A CA 1
ATOM 682 C C . ARG A 1 85 ? 10.554 -0.293 -21.502 1.00 87.31 85 ARG A C 1
ATOM 684 O O . ARG A 1 85 ? 10.672 -0.185 -22.718 1.00 87.31 85 ARG A O 1
ATOM 691 N N . THR A 1 86 ? 11.596 -0.516 -20.707 1.00 89.38 86 THR A N 1
ATOM 692 C CA . THR A 1 86 ? 12.974 -0.599 -21.208 1.00 89.38 86 THR A CA 1
ATOM 693 C C . THR A 1 86 ? 13.167 -1.792 -22.145 1.00 89.38 86 THR A C 1
ATOM 695 O O . THR A 1 86 ? 13.839 -1.655 -23.167 1.00 89.38 86 THR A O 1
ATOM 698 N N . SER A 1 87 ? 12.583 -2.956 -21.840 1.00 89.69 87 SER A N 1
ATOM 699 C CA . SER A 1 87 ? 12.664 -4.128 -22.719 1.00 89.69 87 SER A CA 1
ATOM 700 C C . SER A 1 87 ? 11.980 -3.874 -24.059 1.00 89.69 87 SER A C 1
ATOM 702 O O . SER A 1 87 ? 12.576 -4.163 -25.093 1.00 89.69 87 SER A O 1
ATOM 704 N N . LEU A 1 88 ? 10.795 -3.252 -24.045 1.00 90.62 88 LEU A N 1
ATOM 705 C CA . LEU A 1 88 ? 10.076 -2.878 -25.262 1.00 90.62 88 LEU A CA 1
ATOM 706 C C . LEU A 1 88 ? 10.893 -1.902 -26.119 1.00 90.62 88 LEU A C 1
ATOM 708 O O . LEU A 1 88 ? 11.037 -2.102 -27.322 1.00 90.62 88 LEU A O 1
ATOM 712 N N . MET A 1 89 ? 11.489 -0.878 -25.501 1.00 85.62 89 MET A N 1
ATOM 713 C CA . MET A 1 89 ? 12.337 0.077 -26.222 1.00 85.62 89 MET A CA 1
ATOM 714 C C . MET A 1 89 ? 13.559 -0.604 -26.849 1.00 85.62 89 MET A C 1
ATOM 716 O O . MET A 1 89 ? 13.919 -0.306 -27.985 1.00 85.62 89 MET A O 1
ATOM 720 N N . ARG A 1 90 ? 14.196 -1.542 -26.138 1.00 87.00 90 ARG A N 1
ATOM 721 C CA . ARG A 1 90 ? 15.335 -2.302 -26.680 1.00 87.00 90 ARG A CA 1
ATOM 722 C C . ARG A 1 90 ? 14.935 -3.174 -27.867 1.00 87.00 90 ARG A C 1
ATOM 724 O O . ARG A 1 90 ? 15.706 -3.277 -28.817 1.00 87.00 90 ARG A O 1
ATOM 731 N N . GLU A 1 91 ? 13.763 -3.794 -27.813 1.00 87.62 91 GLU A N 1
ATOM 732 C CA . GLU A 1 91 ? 13.230 -4.604 -28.909 1.00 87.62 91 GLU A CA 1
ATOM 733 C C . GLU A 1 91 ? 12.920 -3.751 -30.142 1.00 87.62 91 GLU A C 1
ATOM 735 O O . GLU A 1 91 ? 13.357 -4.085 -31.243 1.00 87.62 91 GLU A O 1
ATOM 740 N N . GLN A 1 92 ? 12.278 -2.595 -29.952 1.00 83.75 92 GLN A N 1
ATOM 741 C CA . GLN A 1 92 ? 12.032 -1.640 -31.034 1.00 83.75 92 GLN A CA 1
ATOM 742 C C . GLN A 1 92 ? 13.341 -1.163 -31.675 1.00 83.75 92 GLN A C 1
ATOM 744 O O . GLN A 1 92 ? 13.477 -1.219 -32.893 1.00 83.75 92 GLN A O 1
ATOM 749 N N . LEU A 1 93 ? 14.339 -0.773 -30.875 1.00 83.31 93 LEU A N 1
ATOM 750 C CA . LEU A 1 93 ? 15.652 -0.368 -31.394 1.00 83.31 93 LEU A CA 1
ATOM 751 C C . LEU A 1 93 ? 16.348 -1.494 -32.172 1.00 83.31 93 LEU A C 1
ATOM 753 O O . LEU A 1 93 ? 16.977 -1.230 -33.196 1.00 83.31 93 LEU A O 1
ATOM 757 N N . ARG A 1 94 ? 16.229 -2.748 -31.715 1.00 84.62 94 ARG A N 1
ATOM 758 C CA . ARG A 1 94 ? 16.771 -3.911 -32.432 1.00 84.62 94 ARG A CA 1
ATOM 759 C C . ARG A 1 94 ? 16.080 -4.100 -33.785 1.00 84.62 94 ARG A C 1
ATOM 761 O O . ARG A 1 94 ? 16.769 -4.217 -34.792 1.00 84.62 94 ARG A O 1
ATOM 768 N N . SER A 1 95 ? 14.749 -4.045 -33.815 1.00 82.25 95 SER A N 1
ATOM 769 C CA . SER A 1 95 ? 13.962 -4.153 -35.050 1.00 82.25 95 SER A CA 1
ATOM 770 C C . SER A 1 95 ? 14.287 -3.035 -36.051 1.00 82.25 95 SER A C 1
ATOM 772 O O . SER A 1 95 ? 14.420 -3.282 -37.251 1.00 82.25 95 SER A O 1
ATOM 774 N N . LEU A 1 96 ? 14.492 -1.803 -35.576 1.00 76.56 96 LEU A N 1
ATOM 775 C CA . LEU A 1 96 ? 14.919 -0.692 -36.433 1.00 76.56 96 LEU A CA 1
ATOM 776 C C . LEU A 1 96 ? 16.313 -0.923 -37.027 1.00 76.56 96 LEU A C 1
ATOM 778 O O . LEU A 1 96 ? 16.516 -0.697 -38.218 1.00 76.56 96 LEU A O 1
ATOM 782 N N . ARG A 1 97 ? 17.250 -1.446 -36.228 1.00 76.00 97 ARG A N 1
ATOM 783 C CA . ARG A 1 97 ? 18.602 -1.786 -36.691 1.00 76.00 97 ARG A CA 1
ATOM 784 C C . ARG A 1 97 ? 18.596 -2.873 -37.767 1.00 76.00 97 ARG A C 1
ATOM 786 O O . ARG A 1 97 ? 19.371 -2.795 -38.711 1.00 76.00 97 ARG A O 1
ATOM 793 N N . GLU A 1 98 ? 17.735 -3.876 -37.620 1.00 77.88 98 GLU A N 1
ATOM 794 C CA . GLU A 1 98 ? 17.610 -4.993 -38.565 1.00 77.88 98 GLU A CA 1
ATOM 795 C C . GLU A 1 98 ? 16.898 -4.590 -39.862 1.00 77.88 98 GLU A C 1
ATOM 797 O O . GLU A 1 98 ? 17.215 -5.115 -40.926 1.00 77.88 98 GLU A O 1
ATOM 802 N N . THR A 1 99 ? 15.972 -3.629 -39.800 1.00 74.06 99 THR A N 1
ATOM 803 C CA . THR A 1 99 ? 15.238 -3.147 -40.982 1.00 74.06 99 THR A CA 1
ATOM 804 C C . THR A 1 99 ? 15.996 -2.099 -41.802 1.00 74.06 99 THR A C 1
ATOM 806 O O . THR A 1 99 ? 15.497 -1.692 -42.849 1.00 74.06 99 THR A O 1
ATOM 809 N N . GLY A 1 100 ? 17.188 -1.665 -41.365 1.00 62.72 100 GLY A N 1
ATOM 810 C CA . GLY A 1 100 ? 18.059 -0.745 -42.113 1.00 62.72 100 GLY A CA 1
ATOM 811 C C . GLY A 1 100 ? 17.443 0.629 -42.395 1.00 62.72 100 GLY A C 1
ATOM 812 O O . GLY A 1 100 ? 17.928 1.349 -43.263 1.00 62.72 100 GLY A O 1
ATOM 813 N N . ARG A 1 101 ? 16.354 0.988 -41.704 1.00 60.38 101 ARG A N 1
ATOM 814 C CA . ARG A 1 101 ? 15.709 2.291 -41.854 1.00 60.38 101 ARG A CA 1
ATOM 815 C C . ARG A 1 101 ? 16.453 3.305 -40.996 1.00 60.38 101 ARG A C 1
ATOM 817 O O . ARG A 1 101 ? 16.498 3.146 -39.776 1.00 60.38 101 ARG A O 1
ATOM 824 N N . ASP A 1 102 ? 16.978 4.350 -41.630 1.00 60.69 102 ASP A N 1
ATOM 825 C CA . ASP A 1 102 ? 17.414 5.576 -40.961 1.00 60.69 102 ASP A CA 1
ATOM 826 C C . ASP A 1 102 ? 16.180 6.251 -40.353 1.00 60.69 102 ASP A C 1
ATOM 828 O O . ASP A 1 102 ? 15.539 7.110 -40.954 1.00 60.69 102 ASP A O 1
ATOM 832 N N . VAL A 1 103 ? 15.768 5.779 -39.178 1.00 58.53 103 VAL A N 1
ATOM 833 C CA . VAL A 1 103 ? 14.712 6.427 -38.408 1.00 58.53 103 VAL A CA 1
ATOM 834 C C . VAL A 1 103 ? 15.321 7.682 -37.814 1.00 58.53 103 VAL A C 1
ATOM 836 O O . VAL A 1 103 ? 16.178 7.598 -36.929 1.00 58.53 103 VAL A O 1
ATOM 839 N N . GLU A 1 104 ? 14.892 8.843 -38.312 1.00 64.06 104 GLU A N 1
ATOM 840 C CA . GLU A 1 104 ? 15.238 10.115 -37.695 1.00 64.06 104 GLU A CA 1
ATOM 841 C C . GLU A 1 104 ? 14.904 10.046 -36.202 1.00 64.06 104 GLU A C 1
ATOM 843 O O . GLU A 1 104 ? 13.845 9.581 -35.776 1.00 64.06 104 GLU A O 1
ATOM 848 N N . THR A 1 105 ? 15.820 10.532 -35.374 1.00 59.12 105 THR A N 1
ATOM 849 C CA . THR A 1 105 ? 15.664 10.614 -33.917 1.00 59.12 105 THR A CA 1
ATOM 850 C C . THR A 1 105 ? 14.374 11.331 -33.487 1.00 59.12 105 THR A C 1
ATOM 852 O O . THR A 1 105 ? 13.892 11.097 -32.377 1.00 59.12 105 THR A O 1
ATOM 855 N N . SER A 1 106 ? 13.779 12.143 -34.371 1.00 59.12 106 SER A N 1
ATOM 856 C CA . SER A 1 106 ? 12.467 12.787 -34.225 1.00 59.12 106 SER A CA 1
ATOM 857 C C . SER A 1 106 ? 11.302 11.782 -34.145 1.00 59.12 106 SER A C 1
ATOM 859 O O . SER A 1 106 ? 10.435 11.926 -33.280 1.00 59.12 106 SER A O 1
ATOM 861 N N . ASP A 1 107 ? 11.306 10.723 -34.958 1.00 65.44 107 ASP A N 1
ATOM 862 C CA . ASP A 1 107 ? 10.262 9.690 -34.986 1.00 65.44 107 ASP A CA 1
ATOM 863 C C . ASP A 1 107 ? 10.351 8.760 -33.773 1.00 65.44 107 ASP A C 1
ATOM 865 O O . ASP A 1 107 ? 9.331 8.382 -33.189 1.00 65.44 107 ASP A O 1
ATOM 869 N N . LEU A 1 108 ? 11.573 8.466 -33.320 1.00 63.03 108 LEU A N 1
ATOM 870 C CA . LEU A 1 108 ? 11.818 7.750 -32.067 1.00 63.03 108 LEU A CA 1
ATOM 871 C C . LEU A 1 108 ? 11.282 8.537 -30.862 1.00 63.03 108 LEU A C 1
ATOM 873 O O . LEU A 1 108 ? 10.568 7.975 -30.031 1.00 63.03 108 LEU A O 1
ATOM 877 N N . LEU A 1 109 ? 11.562 9.841 -30.783 1.00 62.19 109 LEU A N 1
ATOM 878 C CA . LEU A 1 109 ? 11.038 10.709 -29.722 1.00 62.19 109 LEU A CA 1
ATOM 879 C C . LEU A 1 109 ? 9.508 10.832 -29.772 1.00 62.19 109 LEU A C 1
ATOM 881 O O . LEU A 1 109 ? 8.857 10.833 -28.725 1.00 62.19 109 LEU A O 1
ATOM 885 N N . ARG A 1 110 ? 8.918 10.869 -30.972 1.00 67.06 110 ARG A N 1
ATOM 886 C CA . ARG A 1 110 ? 7.463 10.931 -31.159 1.00 67.06 110 ARG A CA 1
ATOM 887 C C . ARG A 1 110 ? 6.770 9.628 -30.756 1.00 67.06 110 ARG A C 1
ATOM 889 O O . ARG A 1 110 ? 5.765 9.675 -30.052 1.00 67.06 110 ARG A O 1
ATOM 896 N N . MET A 1 111 ? 7.330 8.466 -31.099 1.00 63.34 111 MET A N 1
ATOM 897 C CA . MET A 1 111 ? 6.838 7.169 -30.606 1.00 63.34 111 MET A CA 1
ATOM 898 C C . MET A 1 111 ? 6.939 7.059 -29.077 1.00 63.34 111 MET A C 1
ATOM 900 O O . MET A 1 111 ? 6.058 6.483 -28.439 1.00 63.34 111 MET A O 1
ATOM 904 N N . MET A 1 112 ? 7.970 7.657 -28.472 1.00 64.75 112 MET A N 1
ATOM 905 C CA . MET A 1 112 ? 8.141 7.698 -27.015 1.00 64.75 112 MET A CA 1
ATOM 906 C C . MET A 1 112 ? 7.152 8.634 -26.300 1.00 64.75 112 MET A C 1
ATOM 908 O O . MET A 1 112 ? 6.931 8.447 -25.100 1.00 64.75 112 MET A O 1
ATOM 912 N N . SER A 1 113 ? 6.554 9.612 -26.997 1.00 65.88 113 SER A N 1
ATOM 913 C CA . SER A 1 113 ? 5.638 10.597 -26.399 1.00 65.88 113 SER A CA 1
ATOM 914 C C . SER A 1 113 ? 4.158 10.187 -26.437 1.00 65.88 113 SER A C 1
ATOM 916 O O . SER A 1 113 ? 3.358 10.797 -25.738 1.00 65.88 113 SER A O 1
ATOM 918 N N . TRP A 1 114 ? 3.781 9.166 -27.218 1.00 52.22 114 TRP A N 1
ATOM 919 C CA . TRP A 1 114 ? 2.380 8.728 -27.397 1.00 52.22 114 TRP A CA 1
ATOM 920 C C . TRP A 1 114 ? 1.954 7.606 -26.432 1.00 52.22 114 TRP A C 1
ATOM 922 O O . TRP A 1 114 ? 0.857 7.073 -26.547 1.00 52.22 114 TRP A O 1
ATOM 932 N N . SER A 1 115 ? 2.824 7.216 -25.497 1.00 52.16 115 SER A N 1
ATOM 933 C CA . SER A 1 115 ? 2.565 6.149 -24.511 1.00 52.16 115 SER A CA 1
ATOM 934 C C . SER A 1 115 ? 2.365 6.680 -23.081 1.00 52.16 115 SER A C 1
ATOM 936 O O . SER A 1 115 ? 2.670 5.964 -22.125 1.00 52.16 115 SER A O 1
ATOM 938 N N . ILE A 1 116 ? 1.945 7.944 -22.941 1.00 48.69 116 ILE A N 1
ATOM 939 C CA . ILE A 1 116 ? 1.553 8.577 -21.668 1.00 48.69 116 ILE A CA 1
ATOM 940 C C . ILE A 1 116 ? 0.036 8.502 -21.537 1.00 48.69 116 ILE A C 1
ATOM 942 O O . ILE A 1 116 ? -0.636 8.842 -22.536 1.00 48.69 116 ILE A O 1
#

Foldseek 3Di:
DDDDDDPPPPPPPPDDDPPPPDDLQPDDLVVLLVVLLPDQADVSNVCSCVVDPSNVVSCVVCVVVSNVSNVVNNVVVVVVVVVVVVVVLVVVVVVCVVVVDPDPVVVVVVVVVVPD